Protein AF-A0A0R3SYE9-F1 (afdb_monomer)

Structure (mmCIF, N/CA/C/O backbone):
data_AF-A0A0R3SYE9-F1
#
_entry.id   AF-A0A0R3SYE9-F1
#
loop_
_atom_site.group_PDB
_atom_site.id
_atom_site.type_symbol
_atom_site.label_atom_id
_atom_site.label_alt_id
_atom_site.label_comp_id
_atom_site.label_asym_id
_atom_site.label_entity_id
_atom_site.label_seq_id
_atom_site.pdbx_PDB_ins_code
_atom_site.Cartn_x
_atom_site.Cartn_y
_atom_site.Cartn_z
_atom_site.occupancy
_atom_site.B_iso_or_equiv
_atom_site.auth_seq_id
_atom_site.auth_comp_id
_atom_site.auth_asym_id
_atom_site.auth_atom_id
_atom_site.pdbx_PDB_model_num
ATOM 1 N N . MET A 1 1 ? -28.096 9.267 6.722 1.00 33.38 1 MET A N 1
ATOM 2 C CA . MET A 1 1 ? -27.526 8.893 5.401 1.00 33.38 1 MET A CA 1
ATOM 3 C C . MET A 1 1 ? -26.014 8.639 5.440 1.00 33.38 1 MET A C 1
ATOM 5 O O . MET A 1 1 ? -25.537 7.752 4.749 1.00 33.38 1 MET A O 1
ATOM 9 N N . VAL A 1 2 ? -25.285 9.349 6.309 1.00 37.22 2 VAL A N 1
ATOM 10 C CA . VAL A 1 2 ? -23.822 9.301 6.516 1.00 37.22 2 VAL A CA 1
ATOM 11 C C . VAL A 1 2 ? -23.329 8.049 7.275 1.00 37.22 2 VAL A C 1
ATOM 13 O O . VAL A 1 2 ? -22.172 7.667 7.160 1.00 37.22 2 VAL A O 1
ATOM 16 N N . ASN A 1 3 ? -24.217 7.333 7.973 1.00 45.16 3 ASN A N 1
ATOM 17 C CA . ASN A 1 3 ? -23.857 6.198 8.838 1.00 45.16 3 ASN A CA 1
ATOM 18 C C . ASN A 1 3 ? -23.633 4.848 8.109 1.00 45.16 3 ASN A C 1
ATOM 20 O O . ASN A 1 3 ? -23.357 3.850 8.764 1.00 45.16 3 ASN A O 1
ATOM 24 N N . ARG A 1 4 ? -23.806 4.762 6.776 1.00 48.22 4 ARG A N 1
ATOM 25 C CA . ARG A 1 4 ? -23.813 3.456 6.066 1.00 48.22 4 ARG A CA 1
ATOM 26 C C . ARG A 1 4 ? -22.959 3.361 4.795 1.00 48.22 4 ARG A C 1
ATOM 28 O O . ARG A 1 4 ? -22.681 2.248 4.365 1.00 48.22 4 ARG A O 1
ATOM 35 N N . PHE A 1 5 ? -22.522 4.478 4.203 1.00 53.47 5 PHE A N 1
ATOM 36 C CA . PHE A 1 5 ? -21.935 4.471 2.848 1.00 53.47 5 PHE A CA 1
ATOM 37 C C . PHE A 1 5 ? -20.445 4.843 2.735 1.00 53.47 5 PHE A C 1
ATOM 39 O O . PHE A 1 5 ? -19.864 4.648 1.673 1.00 53.47 5 PHE A O 1
ATOM 46 N N . GLY A 1 6 ? -19.785 5.324 3.792 1.00 53.31 6 GLY A N 1
ATOM 47 C CA . GLY A 1 6 ? -18.475 5.977 3.631 1.00 53.31 6 GLY A CA 1
ATOM 48 C C . GLY A 1 6 ? -17.259 5.052 3.509 1.00 53.31 6 GLY A C 1
ATOM 49 O O . GLY A 1 6 ? -16.417 5.255 2.645 1.00 53.31 6 GLY A O 1
ATOM 50 N N . CYS A 1 7 ? -17.137 4.031 4.361 1.00 57.19 7 CYS A N 1
ATOM 51 C CA . CYS A 1 7 ? -15.846 3.342 4.502 1.00 57.19 7 CYS A CA 1
ATOM 52 C C . CYS A 1 7 ? -15.586 2.289 3.409 1.00 57.19 7 CYS A C 1
ATOM 54 O O . CYS A 1 7 ? -14.474 2.168 2.897 1.00 57.19 7 CYS A O 1
ATOM 56 N N . ARG A 1 8 ? -16.629 1.545 3.011 1.00 66.56 8 ARG A N 1
ATOM 57 C CA . ARG A 1 8 ? -16.509 0.466 2.016 1.00 66.56 8 ARG A CA 1
ATOM 58 C C . ARG A 1 8 ? -16.284 0.992 0.604 1.00 66.56 8 ARG A C 1
ATOM 60 O O . ARG A 1 8 ? -15.428 0.460 -0.087 1.00 66.56 8 ARG A O 1
ATOM 67 N N . ALA A 1 9 ? -17.023 2.023 0.190 1.00 67.56 9 ALA A N 1
ATOM 68 C CA . ALA A 1 9 ? -16.882 2.586 -1.150 1.00 67.56 9 ALA A CA 1
ATOM 69 C C . ALA A 1 9 ? -15.473 3.158 -1.353 1.00 67.56 9 ALA A C 1
ATOM 71 O O . ALA A 1 9 ? -14.812 2.817 -2.327 1.00 67.56 9 ALA A O 1
ATOM 72 N N . VAL A 1 10 ? -14.976 3.944 -0.394 1.00 72.31 10 VAL A N 1
ATOM 73 C CA . VAL A 1 10 ? -13.660 4.592 -0.490 1.00 72.31 10 VAL A CA 1
ATOM 74 C C . VAL A 1 10 ? -12.518 3.565 -0.490 1.00 72.31 10 VAL A C 1
ATOM 76 O O . VAL A 1 10 ? -11.612 3.667 -1.314 1.00 72.31 10 VAL A O 1
ATOM 79 N N . GLY A 1 11 ? -12.596 2.520 0.345 1.00 74.00 11 GLY A N 1
ATOM 80 C CA . GLY A 1 11 ? -11.632 1.414 0.304 1.00 74.00 11 GLY A CA 1
ATOM 81 C C . GLY A 1 11 ? -11.647 0.651 -1.028 1.00 74.00 11 GLY A C 1
ATOM 82 O O . GLY A 1 11 ? -10.590 0.312 -1.557 1.00 74.00 11 GLY A O 1
ATOM 83 N N . MET A 1 12 ? -12.832 0.436 -1.611 1.00 79.81 12 MET A N 1
ATOM 84 C CA . MET A 1 12 ? -12.978 -0.227 -2.910 1.00 79.81 12 MET A CA 1
ATOM 85 C C . MET A 1 12 ? -12.410 0.630 -4.050 1.00 79.81 12 MET A C 1
ATOM 87 O O . MET A 1 12 ? -11.682 0.110 -4.888 1.00 79.81 12 MET A O 1
ATOM 91 N N . PHE A 1 13 ? -12.659 1.945 -4.044 1.00 82.94 13 PHE A N 1
ATOM 92 C CA . PHE A 1 13 ? -12.063 2.882 -5.003 1.00 82.94 13 PHE A CA 1
ATOM 93 C C . PHE A 1 13 ? -10.534 2.890 -4.921 1.00 82.94 13 PHE A C 1
ATOM 95 O O . PHE A 1 13 ? -9.875 2.814 -5.955 1.00 82.94 13 PHE A O 1
ATOM 102 N N . GLY A 1 14 ? -9.969 2.917 -3.711 1.00 82.56 14 GLY A N 1
ATOM 103 C CA . GLY A 1 14 ? -8.523 2.843 -3.502 1.00 82.56 14 GLY A CA 1
ATOM 104 C C . GLY A 1 14 ? -7.904 1.536 -4.010 1.00 82.56 14 GLY A C 1
ATOM 105 O O . GLY A 1 14 ? -6.876 1.564 -4.683 1.00 82.56 14 GLY A O 1
ATOM 106 N N . ALA A 1 15 ? -8.558 0.395 -3.764 1.00 82.56 15 ALA A N 1
ATOM 107 C CA . ALA A 1 15 ? -8.109 -0.906 -4.264 1.00 82.56 15 ALA A CA 1
ATOM 108 C C . ALA A 1 15 ? -8.186 -1.009 -5.800 1.00 82.56 15 ALA A C 1
ATOM 110 O O . ALA A 1 15 ? -7.268 -1.533 -6.434 1.00 82.56 15 ALA A O 1
ATOM 111 N N . ILE A 1 16 ? -9.246 -0.472 -6.415 1.00 87.25 16 ILE A N 1
ATOM 112 C CA . ILE A 1 16 ? -9.382 -0.412 -7.878 1.00 87.25 16 ILE A CA 1
ATOM 113 C C . ILE A 1 16 ? -8.275 0.466 -8.469 1.00 87.25 16 ILE A C 1
ATOM 115 O O . ILE A 1 16 ? -7.597 0.037 -9.396 1.00 87.25 16 ILE A O 1
ATOM 119 N N . LEU A 1 17 ? -8.028 1.648 -7.896 1.00 86.81 17 LEU A N 1
ATOM 120 C CA . LEU A 1 17 ? -6.941 2.544 -8.307 1.00 86.81 17 LEU A CA 1
ATOM 121 C C . LEU A 1 17 ? -5.563 1.876 -8.212 1.00 86.81 17 LEU A C 1
ATOM 123 O O . LEU A 1 17 ? -4.772 1.992 -9.145 1.00 86.81 17 LEU A O 1
ATOM 127 N N . ALA A 1 18 ? -5.295 1.138 -7.133 1.00 85.19 18 ALA A N 1
ATOM 128 C CA . ALA A 1 18 ? -4.055 0.378 -6.974 1.00 85.19 18 ALA A CA 1
ATOM 129 C C . ALA A 1 18 ? -3.926 -0.763 -8.002 1.00 85.19 18 ALA A C 1
ATOM 131 O O . ALA A 1 18 ? -2.852 -1.002 -8.546 1.00 85.19 18 ALA A O 1
ATOM 132 N N . THR A 1 19 ? -5.026 -1.447 -8.321 1.00 85.81 19 THR A N 1
ATOM 133 C CA . THR A 1 19 ? -5.021 -2.504 -9.346 1.00 85.81 19 THR A CA 1
ATOM 134 C C . THR A 1 19 ? -4.757 -1.916 -10.733 1.00 85.81 19 THR A C 1
ATOM 136 O O . THR A 1 19 ? -3.957 -2.448 -11.500 1.00 85.81 19 THR A O 1
ATOM 139 N N . VAL A 1 20 ? -5.388 -0.779 -11.040 1.00 87.38 20 VAL A N 1
ATOM 140 C CA . VAL A 1 20 ? -5.209 -0.051 -12.301 1.00 87.38 20 VAL A CA 1
ATOM 141 C C . VAL A 1 20 ? -3.777 0.469 -12.439 1.00 87.38 20 VAL A C 1
ATOM 143 O O . VAL A 1 20 ? -3.191 0.335 -13.512 1.00 87.38 20 VAL A O 1
ATOM 146 N N . SER A 1 21 ? -3.175 0.998 -11.368 1.00 85.00 21 SER A N 1
ATOM 147 C CA . SER A 1 21 ? -1.787 1.476 -11.403 1.00 85.00 21 SER A CA 1
ATOM 148 C C . SER A 1 21 ? -0.796 0.345 -11.690 1.00 85.00 21 SER A C 1
ATOM 150 O O . SER A 1 21 ? 0.124 0.520 -12.490 1.00 85.00 21 SER A O 1
ATOM 152 N N . MET A 1 22 ? -1.016 -0.836 -11.104 1.00 80.69 22 MET A N 1
ATOM 153 C CA . MET A 1 22 ? -0.176 -2.010 -11.333 1.00 80.69 22 MET A CA 1
ATOM 154 C C . 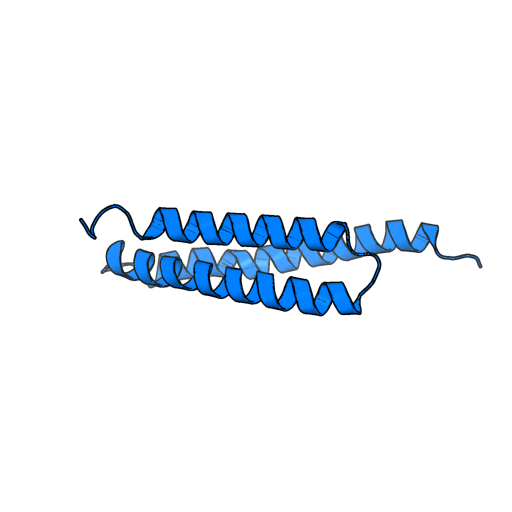MET A 1 22 ? -0.324 -2.551 -12.765 1.00 80.69 22 MET A C 1
ATOM 156 O O . MET A 1 22 ? 0.673 -2.900 -13.397 1.00 80.69 22 MET A O 1
ATOM 160 N N . PHE A 1 23 ? -1.547 -2.550 -13.308 1.00 85.56 23 PHE A N 1
ATOM 161 C CA . PHE A 1 23 ? -1.817 -2.931 -14.699 1.00 85.56 23 PHE A CA 1
ATOM 162 C C . PHE A 1 23 ? -1.153 -1.988 -15.705 1.00 85.56 23 PHE A C 1
ATOM 164 O O . PHE A 1 23 ? -0.537 -2.449 -16.663 1.00 85.56 23 PHE A O 1
ATOM 171 N N . ILE A 1 24 ? -1.240 -0.673 -15.481 1.00 81.50 24 ILE A N 1
ATOM 172 C CA . ILE A 1 24 ? -0.593 0.332 -16.338 1.00 81.50 24 ILE A CA 1
ATOM 173 C C . ILE A 1 24 ? 0.932 0.174 -16.296 1.00 81.50 24 ILE A C 1
ATOM 175 O O . ILE A 1 24 ? 1.590 0.263 -17.332 1.00 81.50 24 ILE A O 1
ATOM 179 N N . SER A 1 25 ? 1.489 -0.119 -15.117 1.00 77.94 25 SER A N 1
ATOM 180 C CA . SER A 1 25 ? 2.927 -0.343 -14.935 1.00 77.94 25 SER A CA 1
ATOM 181 C C . SER A 1 25 ? 3.435 -1.551 -15.737 1.00 77.94 25 SER A C 1
ATOM 183 O O . SER A 1 25 ? 4.491 -1.481 -16.361 1.00 77.94 25 SER A O 1
ATOM 185 N N . ALA A 1 26 ? 2.650 -2.631 -15.819 1.00 76.94 26 ALA A N 1
ATOM 186 C CA . ALA A 1 26 ? 3.019 -3.842 -16.559 1.00 76.94 26 ALA A CA 1
ATOM 187 C C . ALA A 1 26 ? 3.107 -3.655 -18.089 1.00 76.94 26 ALA A C 1
ATOM 189 O O . ALA A 1 26 ? 3.779 -4.437 -18.758 1.00 76.94 26 ALA A O 1
ATOM 190 N N . PHE A 1 27 ? 2.449 -2.634 -18.649 1.00 77.75 27 PHE A N 1
ATOM 191 C CA . PH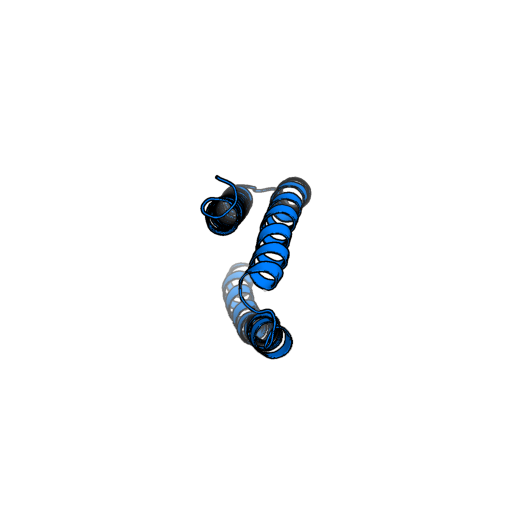E A 1 27 ? 2.418 -2.366 -20.093 1.00 77.75 27 PHE A CA 1
ATOM 192 C C . PHE A 1 27 ? 3.409 -1.279 -20.552 1.00 77.75 27 PHE A C 1
ATOM 194 O O . PHE A 1 27 ? 3.516 -1.023 -21.751 1.00 77.75 27 PHE A O 1
ATOM 201 N N . MET A 1 28 ? 4.140 -0.633 -19.635 1.00 70.88 28 MET A N 1
ATOM 202 C CA . MET A 1 28 ? 5.061 0.467 -19.950 1.00 70.88 28 MET A CA 1
ATOM 203 C C . MET A 1 28 ? 6.491 -0.033 -20.241 1.00 70.88 28 MET A C 1
ATOM 205 O O . MET A 1 28 ? 7.153 -0.543 -19.341 1.00 70.88 28 MET A O 1
ATOM 209 N N . PRO A 1 29 ? 7.040 0.186 -21.453 1.00 68.00 29 PRO A N 1
ATOM 210 C CA . PRO A 1 29 ? 8.409 -0.210 -21.802 1.00 68.00 29 PRO A CA 1
ATOM 211 C C . PRO A 1 29 ? 9.494 0.799 -21.368 1.00 68.00 29 PRO A C 1
ATOM 213 O O . PRO A 1 29 ? 10.678 0.540 -21.569 1.00 68.00 29 PRO A O 1
ATOM 216 N N . LYS A 1 30 ? 9.128 1.966 -20.809 1.00 74.81 30 LYS A N 1
ATOM 217 C CA . LYS A 1 30 ? 10.068 3.028 -20.394 1.00 74.81 30 LYS A CA 1
ATOM 218 C C . LYS A 1 30 ? 9.929 3.353 -18.903 1.00 74.81 30 LYS A C 1
ATOM 220 O O . LYS A 1 30 ? 8.852 3.741 -18.457 1.00 74.81 30 LYS A O 1
ATOM 225 N N . ILE A 1 31 ? 11.045 3.277 -18.174 1.00 78.94 31 I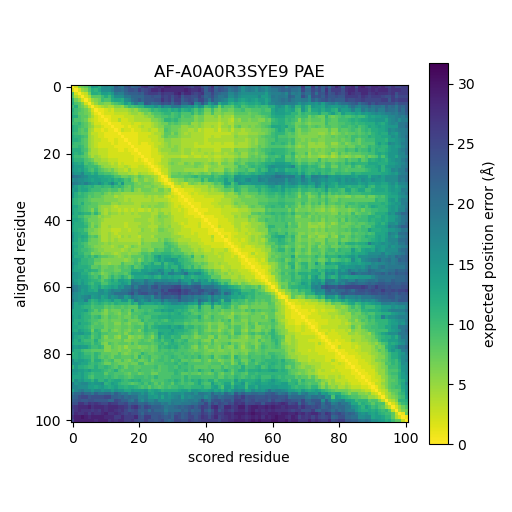LE A N 1
ATOM 226 C CA . ILE A 1 31 ? 11.127 3.493 -16.716 1.00 78.94 31 ILE A CA 1
ATOM 227 C C . ILE A 1 31 ? 10.667 4.902 -16.306 1.00 78.94 31 ILE A C 1
ATOM 229 O O . ILE A 1 31 ? 9.906 5.037 -15.353 1.00 78.94 31 ILE A O 1
ATOM 233 N N . GLU A 1 32 ? 11.050 5.938 -17.058 1.00 81.88 32 GLU A N 1
ATOM 234 C CA . GLU A 1 32 ? 10.679 7.340 -16.788 1.00 81.88 32 GLU A CA 1
ATOM 235 C C . GLU A 1 32 ? 9.153 7.538 -16.716 1.00 81.88 32 GLU A C 1
ATOM 237 O O . GLU A 1 32 ? 8.611 8.101 -15.764 1.00 81.88 32 GLU A O 1
ATOM 242 N N . TRP A 1 33 ? 8.433 7.007 -17.708 1.00 78.56 33 TRP A N 1
ATOM 243 C CA . TRP A 1 33 ? 6.975 7.113 -17.781 1.00 78.56 33 TRP A CA 1
ATOM 244 C C . TRP A 1 33 ? 6.271 6.221 -16.759 1.00 78.56 33 TRP A C 1
ATOM 246 O O . TRP A 1 33 ? 5.196 6.578 -16.268 1.00 78.56 33 TRP A O 1
ATOM 256 N N . MET A 1 34 ? 6.886 5.095 -16.395 1.00 80.50 34 MET A 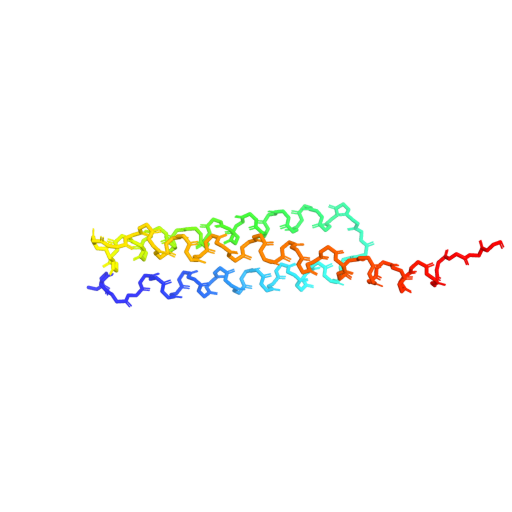N 1
ATOM 257 C CA . MET A 1 34 ? 6.409 4.226 -15.325 1.00 80.50 34 MET A CA 1
ATOM 258 C C . MET A 1 34 ? 6.476 4.940 -13.971 1.00 80.50 34 MET A C 1
ATOM 260 O O . MET A 1 34 ? 5.489 4.937 -13.249 1.00 80.50 34 MET A O 1
ATOM 264 N N . ILE A 1 35 ? 7.584 5.617 -13.647 1.00 83.81 35 ILE A N 1
ATOM 265 C CA . ILE A 1 35 ? 7.752 6.341 -12.375 1.00 83.81 35 ILE A CA 1
ATOM 266 C C . ILE A 1 35 ? 6.721 7.465 -12.234 1.00 83.81 35 ILE A C 1
ATOM 268 O O . ILE A 1 35 ? 6.074 7.570 -11.193 1.00 83.81 35 ILE A O 1
ATOM 272 N N . ILE A 1 36 ? 6.531 8.280 -13.277 1.00 84.31 36 ILE A N 1
ATOM 273 C CA . ILE A 1 36 ? 5.600 9.418 -13.229 1.00 84.31 36 ILE A CA 1
ATOM 274 C C . ILE A 1 36 ? 4.151 8.935 -13.109 1.00 84.31 36 ILE A C 1
ATOM 276 O O . ILE A 1 36 ? 3.417 9.383 -12.228 1.00 84.31 36 ILE A O 1
ATOM 280 N N . SER A 1 37 ? 3.729 8.006 -13.972 1.00 84.56 37 SER A N 1
ATOM 281 C CA . SER A 1 37 ? 2.353 7.495 -13.949 1.00 84.56 37 SER A CA 1
ATOM 282 C C . SER A 1 37 ? 2.068 6.721 -12.662 1.00 84.56 37 SER A C 1
ATOM 284 O O . SER A 1 37 ? 1.103 7.023 -11.962 1.00 84.56 37 SER A O 1
ATOM 286 N N . TYR A 1 38 ? 2.942 5.788 -12.285 1.00 84.81 38 TYR A N 1
ATOM 287 C CA . TYR A 1 38 ? 2.794 5.023 -11.055 1.00 84.81 38 TYR A CA 1
ATOM 288 C C . TYR A 1 38 ? 2.835 5.928 -9.824 1.00 84.81 38 TYR A C 1
ATOM 290 O O . TYR A 1 38 ? 2.031 5.736 -8.924 1.00 84.81 38 TYR A O 1
ATOM 298 N N . GLY A 1 39 ? 3.681 6.960 -9.794 1.00 85.06 39 GLY A N 1
ATOM 299 C CA . GLY A 1 39 ? 3.733 7.930 -8.700 1.00 85.06 39 GLY A CA 1
ATOM 300 C C . GLY A 1 39 ? 2.417 8.688 -8.505 1.00 85.06 39 GLY A C 1
ATOM 301 O O . GLY A 1 39 ? 1.922 8.772 -7.382 1.00 85.06 39 GLY A O 1
ATOM 302 N N . ILE A 1 40 ? 1.803 9.183 -9.586 1.00 85.88 40 ILE A N 1
ATOM 303 C CA . ILE A 1 40 ? 0.523 9.909 -9.516 1.00 85.88 40 ILE A CA 1
ATOM 304 C C . ILE A 1 40 ? -0.610 8.965 -9.093 1.00 85.88 40 ILE A C 1
ATOM 306 O O . ILE A 1 40 ? -1.364 9.274 -8.169 1.00 85.88 40 ILE A O 1
ATOM 310 N N . PHE A 1 41 ? -0.720 7.797 -9.733 1.00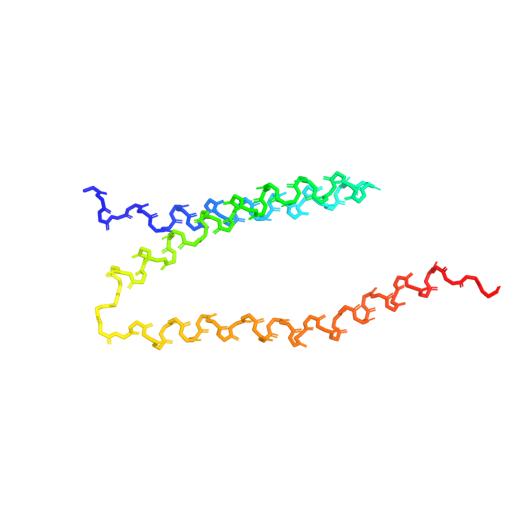 85.75 41 PHE A N 1
ATOM 311 C CA . PHE A 1 41 ? -1.792 6.843 -9.443 1.00 85.75 41 PHE A CA 1
ATOM 312 C C . PHE A 1 41 ? -1.638 6.184 -8.067 1.00 85.75 41 PHE A C 1
ATOM 314 O O . PHE A 1 41 ? -2.624 6.065 -7.341 1.00 85.75 41 PHE A O 1
ATOM 321 N N . ALA A 1 42 ? -0.424 5.789 -7.673 1.00 85.56 42 ALA A N 1
ATOM 322 C CA . ALA A 1 42 ? -0.158 5.230 -6.351 1.00 85.56 42 ALA A CA 1
ATOM 323 C C . ALA A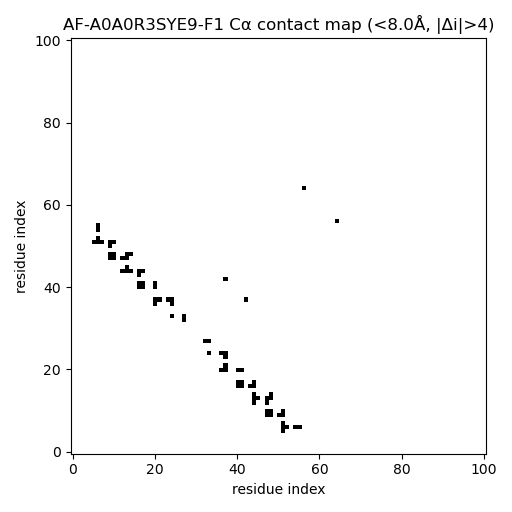 1 42 ? -0.328 6.291 -5.259 1.00 85.56 42 ALA A C 1
ATOM 325 O O . ALA A 1 42 ? -0.959 6.008 -4.246 1.00 85.56 42 ALA A O 1
ATOM 326 N N . GLY A 1 43 ? 0.149 7.522 -5.473 1.00 85.62 43 GLY A N 1
ATOM 327 C CA . GLY A 1 43 ? -0.064 8.632 -4.542 1.00 85.62 43 GLY A CA 1
ATOM 328 C C . GLY A 1 43 ? -1.551 8.920 -4.319 1.00 85.62 43 GLY A C 1
ATOM 329 O O . GLY A 1 43 ? -2.001 9.010 -3.175 1.00 85.62 43 GLY A O 1
ATOM 330 N N . ALA A 1 44 ? -2.339 8.963 -5.398 1.00 85.50 44 ALA A N 1
ATOM 331 C CA . ALA A 1 44 ? -3.791 9.092 -5.311 1.00 85.50 44 ALA A CA 1
ATOM 332 C C . ALA A 1 44 ? -4.428 7.899 -4.575 1.00 85.50 44 ALA A C 1
ATOM 334 O O . ALA A 1 44 ? -5.239 8.098 -3.670 1.00 85.50 44 ALA A O 1
ATOM 335 N N . ALA A 1 45 ? -4.033 6.664 -4.902 1.00 83.75 45 ALA A N 1
ATOM 336 C CA . ALA A 1 45 ? -4.537 5.457 -4.249 1.00 83.75 45 ALA A CA 1
ATOM 337 C C . ALA A 1 45 ? -4.248 5.446 -2.739 1.00 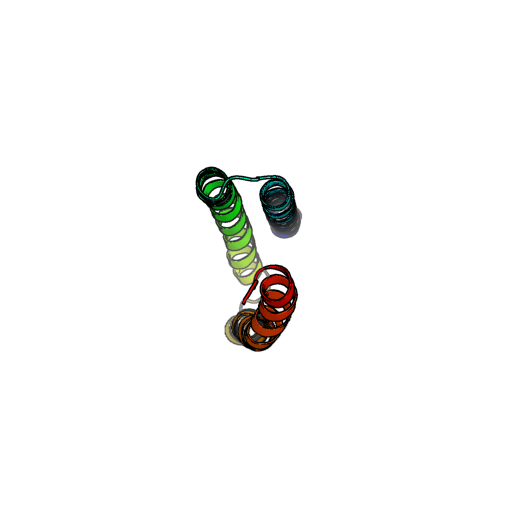83.75 45 ALA A C 1
ATOM 339 O O . ALA A 1 45 ? -5.154 5.176 -1.954 1.00 83.75 45 ALA A O 1
ATOM 340 N N . PHE A 1 46 ? -3.026 5.789 -2.317 1.00 81.38 46 PHE A N 1
ATOM 341 C CA . PHE A 1 46 ? -2.650 5.866 -0.903 1.00 81.38 46 PHE A CA 1
ATOM 342 C C . PHE A 1 46 ? -3.425 6.952 -0.160 1.00 81.38 46 PHE A C 1
ATOM 344 O O . PHE A 1 46 ? -3.884 6.697 0.951 1.00 81.38 46 PHE A O 1
ATOM 351 N N . GLY A 1 47 ? -3.644 8.119 -0.776 1.00 83.12 47 GLY A N 1
ATOM 352 C CA . GLY A 1 47 ? -4.509 9.157 -0.212 1.00 83.12 47 GLY A CA 1
ATOM 353 C C . GLY A 1 47 ? -5.928 8.636 0.031 1.00 83.12 47 GLY A C 1
ATOM 354 O O . GLY A 1 47 ? -6.442 8.712 1.148 1.00 83.12 47 GLY A O 1
ATOM 355 N N . PHE A 1 48 ? -6.531 8.007 -0.982 1.00 75.88 48 PHE A N 1
ATOM 356 C CA . PHE A 1 48 ? -7.866 7.420 -0.866 1.00 75.88 48 PHE A CA 1
ATOM 357 C C . PHE A 1 48 ? -7.934 6.196 0.055 1.00 75.88 48 PHE A C 1
ATOM 359 O O . PHE A 1 48 ? -8.990 5.962 0.621 1.00 75.88 48 PHE A O 1
ATOM 366 N N . LEU A 1 49 ? -6.859 5.431 0.262 1.00 78.06 49 LEU A N 1
ATOM 367 C CA . LEU A 1 49 ? -6.812 4.296 1.202 1.00 78.06 49 LEU A CA 1
ATOM 368 C C . LEU A 1 49 ? -6.575 4.731 2.658 1.00 78.06 49 LEU A C 1
ATOM 370 O O . LEU A 1 49 ? -7.046 4.071 3.592 1.00 78.06 49 LEU A O 1
ATOM 374 N N . HIS A 1 50 ? -5.892 5.857 2.875 1.00 74.25 50 HIS A N 1
ATOM 375 C CA . HIS A 1 50 ? -5.627 6.368 4.220 1.00 74.25 50 HIS A CA 1
ATOM 376 C C . HIS A 1 50 ? -6.873 6.949 4.889 1.00 74.25 50 HIS A C 1
ATOM 378 O O . HIS A 1 50 ? -7.126 6.674 6.065 1.00 74.25 50 HIS A O 1
ATOM 384 N N . LEU A 1 51 ? -7.676 7.711 4.139 1.00 75.62 51 LEU A N 1
ATOM 385 C CA . LEU A 1 51 ? -8.922 8.305 4.629 1.00 75.62 51 LEU A CA 1
ATOM 386 C C . LEU A 1 51 ? -9.897 7.280 5.258 1.00 75.62 51 LEU A C 1
ATOM 388 O O . LEU A 1 51 ? -10.307 7.493 6.400 1.00 75.62 51 LEU A O 1
ATOM 392 N N . PRO A 1 52 ? -10.269 6.161 4.604 1.00 68.75 52 PRO A N 1
ATOM 393 C CA . PRO A 1 52 ? -11.181 5.175 5.171 1.00 68.75 52 PRO A CA 1
ATOM 394 C C . PRO A 1 52 ? -10.541 4.435 6.340 1.00 68.75 52 PRO A C 1
ATOM 396 O O . PRO A 1 52 ? -11.249 4.119 7.286 1.00 68.75 52 PRO A O 1
ATOM 399 N N . SER A 1 53 ? -9.224 4.215 6.341 1.00 70.62 53 SER A N 1
ATOM 400 C CA . SER A 1 53 ? -8.543 3.612 7.493 1.00 70.62 53 SER A CA 1
ATOM 401 C C . SER A 1 53 ? -8.701 4.486 8.743 1.00 70.62 53 SER A C 1
ATOM 403 O O . SER A 1 53 ? -9.088 3.991 9.798 1.00 70.62 53 SER A O 1
ATOM 405 N N . ILE A 1 54 ? -8.511 5.803 8.617 1.00 68.25 54 ILE A N 1
ATOM 406 C CA . ILE A 1 54 ? -8.692 6.763 9.720 1.00 68.25 54 ILE A CA 1
ATOM 407 C C . ILE A 1 54 ? -10.162 6.850 10.154 1.00 68.25 54 ILE A C 1
ATOM 409 O O . ILE A 1 54 ? -10.465 6.803 11.349 1.00 68.25 54 ILE A O 1
ATOM 413 N N . VAL A 1 55 ? -11.089 6.929 9.196 1.00 69.69 55 VAL A N 1
ATOM 414 C CA . VAL A 1 55 ? -12.531 7.042 9.467 1.00 69.69 55 VAL A CA 1
ATOM 415 C C . VAL A 1 55 ? -13.077 5.759 10.105 1.00 69.69 55 VAL A C 1
ATOM 417 O O . VAL A 1 55 ? -13.732 5.831 11.142 1.00 69.69 55 VAL A O 1
ATOM 420 N N . CYS A 1 56 ? -12.767 4.575 9.569 1.00 66.50 56 CYS A N 1
ATOM 421 C CA . CYS A 1 56 ? -13.188 3.292 10.143 1.00 66.50 56 CYS A CA 1
ATOM 422 C C . CYS A 1 56 ? -12.655 3.104 11.568 1.00 66.50 56 CYS A C 1
ATOM 424 O O . CYS A 1 56 ? -13.409 2.713 12.455 1.00 66.50 56 CYS A O 1
ATOM 426 N N . VAL A 1 57 ? -11.386 3.439 11.821 1.00 62.94 57 VAL A N 1
ATOM 427 C CA . VAL A 1 57 ? -10.791 3.367 13.165 1.00 62.94 57 VAL A CA 1
ATOM 428 C C . VAL A 1 57 ? -11.452 4.366 14.129 1.00 62.94 57 VAL A C 1
ATOM 430 O O . VAL A 1 57 ? -11.451 4.140 15.336 1.00 62.94 57 VAL A O 1
ATOM 433 N N . SER A 1 58 ? -12.049 5.454 13.627 1.00 61.50 58 SER A N 1
ATOM 434 C CA . SER A 1 58 ? -12.808 6.424 14.429 1.00 61.50 58 SER A CA 1
ATOM 435 C C . SER A 1 58 ? -14.248 6.061 14.725 1.00 61.50 58 SER A C 1
ATOM 437 O O . SER A 1 58 ? -14.756 6.508 15.746 1.00 61.50 58 SER A O 1
ATOM 439 N N . PHE A 1 59 ? -14.890 5.259 13.882 1.00 60.38 59 PHE A N 1
ATOM 440 C CA . PHE A 1 59 ? -16.275 4.843 14.099 1.00 60.38 59 PHE A CA 1
ATOM 441 C C . PHE A 1 59 ? -16.407 3.457 14.741 1.00 60.38 59 PHE A C 1
ATOM 443 O O . PHE A 1 59 ? -17.429 3.181 15.360 1.00 60.38 59 PHE A O 1
ATOM 450 N N . TYR A 1 60 ? -15.416 2.573 14.582 1.00 57.69 60 TYR A N 1
ATOM 451 C CA . TYR A 1 60 ? -15.581 1.153 14.910 1.00 57.69 60 TYR A CA 1
ATOM 452 C C . TYR A 1 60 ? -15.056 0.744 16.299 1.00 57.69 60 TYR A C 1
ATOM 454 O O . TYR A 1 60 ? -15.521 -0.251 16.845 1.00 57.69 60 TYR A O 1
ATOM 462 N N . PHE A 1 61 ? -14.134 1.496 16.916 1.00 52.69 61 PHE A N 1
ATOM 463 C CA . PHE A 1 61 ? -13.632 1.175 18.260 1.00 52.69 61 PHE A CA 1
ATOM 464 C C . PHE A 1 61 ? -13.270 2.430 19.055 1.00 52.69 61 PHE A C 1
ATOM 466 O O . PHE A 1 61 ? -12.200 2.996 18.867 1.00 52.69 61 PHE A O 1
ATOM 473 N N . ASP A 1 62 ? -14.109 2.810 20.014 1.00 56.50 62 ASP A N 1
ATOM 474 C CA . ASP A 1 62 ? -13.768 3.858 20.987 1.00 56.50 62 ASP A CA 1
ATOM 475 C C . ASP A 1 62 ? -12.718 3.354 22.013 1.00 56.50 62 ASP A C 1
ATOM 477 O O . ASP A 1 62 ? -11.887 4.110 22.503 1.00 56.50 62 ASP A O 1
ATOM 481 N N . THR A 1 63 ? -12.664 2.033 22.270 1.00 57.56 63 THR A N 1
ATOM 482 C CA . THR A 1 63 ? -11.908 1.445 23.402 1.00 57.56 63 THR A CA 1
ATOM 483 C C . THR A 1 63 ? -10.663 0.608 23.034 1.00 57.56 63 THR A C 1
ATOM 485 O O . THR A 1 63 ? -9.766 0.480 23.862 1.00 57.56 63 THR A O 1
ATOM 488 N N . LYS A 1 64 ? -10.543 0.024 21.822 1.00 64.19 64 LYS A N 1
ATOM 489 C CA . LYS A 1 64 ? -9.409 -0.875 21.445 1.00 64.19 64 LYS A CA 1
ATOM 490 C C . LYS A 1 64 ? -8.665 -0.500 20.150 1.00 64.19 64 LYS A C 1
ATOM 492 O O . LYS A 1 64 ? -8.174 -1.375 19.436 1.00 64.19 64 LYS A O 1
ATOM 497 N N . ARG A 1 65 ? -8.531 0.798 19.857 1.00 66.25 65 ARG A N 1
ATOM 498 C CA . ARG A 1 65 ? -7.808 1.323 18.674 1.00 66.25 65 ARG A CA 1
ATOM 499 C C . ARG A 1 65 ? -6.382 0.786 18.516 1.00 66.25 65 ARG A C 1
ATOM 501 O O . ARG A 1 65 ? -5.996 0.406 17.417 1.00 66.25 65 ARG A O 1
ATOM 508 N N . ALA A 1 66 ? -5.616 0.722 19.605 1.00 70.75 66 ALA A N 1
ATOM 509 C CA . ALA A 1 66 ? -4.194 0.374 19.553 1.00 70.75 66 ALA A CA 1
ATOM 510 C C . ALA A 1 66 ? -3.927 -1.067 19.076 1.00 70.75 66 ALA A C 1
ATOM 512 O O . ALA A 1 66 ? -3.006 -1.288 18.295 1.00 70.75 66 ALA A O 1
ATOM 513 N N . LEU A 1 67 ? -4.751 -2.038 19.490 1.00 77.69 67 LEU A N 1
ATOM 514 C 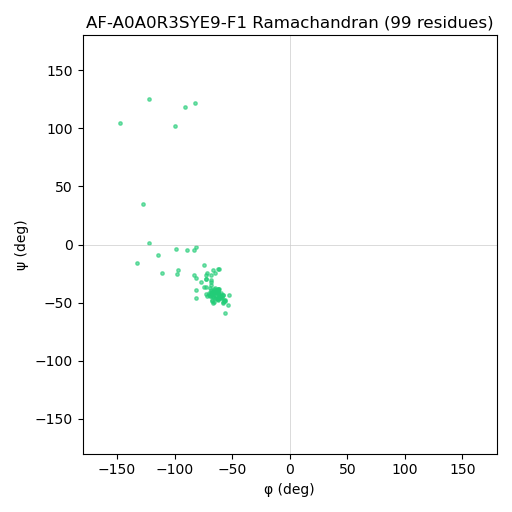CA . LEU A 1 67 ? -4.586 -3.439 19.085 1.00 77.69 67 LEU A CA 1
ATOM 515 C C . LEU A 1 67 ? -4.916 -3.651 17.603 1.00 77.69 67 LEU A C 1
ATOM 517 O O . LEU A 1 67 ? -4.170 -4.328 16.904 1.00 77.69 67 LEU A O 1
ATOM 521 N N . ALA A 1 68 ? -6.002 -3.050 17.109 1.00 74.12 68 ALA A N 1
ATOM 522 C CA . ALA A 1 68 ? -6.402 -3.183 15.708 1.00 74.12 68 ALA A CA 1
ATOM 523 C C . ALA A 1 68 ? -5.388 -2.524 14.758 1.00 74.12 68 ALA A C 1
ATOM 525 O O . ALA A 1 68 ? -4.983 -3.129 13.761 1.00 74.12 68 ALA A O 1
ATOM 526 N N . THR A 1 69 ? -4.928 -1.314 15.093 1.00 76.38 69 THR A N 1
ATOM 527 C CA . THR A 1 69 ? -3.876 -0.641 14.325 1.00 76.38 69 THR A CA 1
ATOM 528 C C . THR A 1 69 ? -2.577 -1.435 14.389 1.00 76.38 69 THR A C 1
ATOM 530 O O . THR A 1 69 ? -1.976 -1.633 13.343 1.00 76.38 69 THR A O 1
ATOM 533 N N . GLY A 1 70 ? -2.205 -1.966 15.561 1.00 81.88 70 GLY A N 1
ATOM 534 C CA . GLY A 1 70 ? -1.024 -2.816 15.730 1.00 81.88 70 GLY A CA 1
ATOM 535 C C . GLY A 1 70 ? -1.038 -4.052 14.829 1.00 81.88 70 GLY A C 1
ATOM 536 O O . GLY A 1 70 ? -0.079 -4.285 14.105 1.00 81.88 70 GLY A O 1
ATOM 537 N N . ILE A 1 71 ? -2.147 -4.800 14.790 1.00 84.00 71 ILE A N 1
ATOM 538 C CA . ILE A 1 71 ? -2.288 -5.969 13.900 1.00 84.00 71 ILE A CA 1
ATOM 539 C C . ILE A 1 71 ? -2.175 -5.554 12.425 1.00 84.00 71 ILE A C 1
ATOM 541 O O . ILE A 1 71 ? -1.552 -6.254 11.629 1.00 84.00 71 ILE A O 1
ATOM 545 N N . THR A 1 72 ? -2.738 -4.400 12.063 1.00 80.44 72 THR A N 1
ATOM 546 C CA . THR A 1 72 ? -2.694 -3.889 10.686 1.00 80.44 72 THR A CA 1
ATOM 547 C C . THR A 1 72 ? -1.273 -3.483 10.281 1.00 80.44 72 THR A C 1
ATOM 549 O O . THR A 1 72 ? -0.818 -3.846 9.197 1.00 80.44 72 THR A O 1
ATOM 552 N N . THR A 1 73 ? -0.529 -2.782 11.145 1.00 81.06 73 THR A N 1
ATOM 553 C CA . THR A 1 73 ? 0.860 -2.380 10.864 1.00 81.06 73 THR A CA 1
ATOM 554 C C . THR A 1 73 ? 1.845 -3.540 10.903 1.00 81.06 73 THR A C 1
ATOM 556 O O . THR A 1 73 ? 2.862 -3.462 10.217 1.00 81.06 73 THR A O 1
ATOM 559 N N . CYS A 1 74 ? 1.552 -4.634 11.615 1.00 86.50 74 CYS A N 1
ATOM 560 C CA . CYS A 1 74 ? 2.358 -5.857 11.555 1.00 86.50 74 CYS A CA 1
ATOM 561 C C . CYS A 1 74 ? 2.393 -6.492 10.152 1.00 86.50 74 CYS A C 1
ATOM 563 O O . CYS A 1 74 ? 3.330 -7.228 9.854 1.00 86.50 74 CYS A O 1
ATOM 565 N N . GLY A 1 75 ? 1.432 -6.198 9.268 1.00 83.94 75 GLY A N 1
ATOM 566 C CA . GLY A 1 75 ? 1.415 -6.730 7.901 1.00 83.94 75 GLY A CA 1
ATOM 567 C C . GLY A 1 75 ? 2.561 -6.220 7.016 1.00 83.94 75 GLY A C 1
ATOM 568 O O . GLY A 1 75 ? 3.172 -7.002 6.289 1.00 83.94 75 GLY A O 1
ATOM 569 N N . THR A 1 76 ? 2.904 -4.931 7.104 1.00 84.56 76 THR A N 1
ATOM 570 C CA . THR A 1 76 ? 3.968 -4.306 6.295 1.00 84.56 76 THR A CA 1
ATOM 571 C C . THR A 1 76 ? 5.347 -4.974 6.455 1.00 84.56 76 THR A C 1
ATOM 573 O O . THR A 1 76 ? 5.949 -5.311 5.433 1.00 84.56 76 THR A O 1
ATOM 576 N N . PRO A 1 77 ? 5.870 -5.220 7.679 1.00 86.56 77 PRO A N 1
ATOM 577 C CA . PRO A 1 77 ? 7.161 -5.886 7.848 1.00 86.56 77 PRO A CA 1
ATOM 578 C C . PRO A 1 77 ? 7.123 -7.357 7.424 1.00 86.56 77 PRO A C 1
ATOM 580 O O . PRO A 1 77 ? 8.092 -7.833 6.843 1.00 86.56 77 PRO A O 1
ATOM 583 N N . ILE A 1 78 ? 6.010 -8.070 7.640 1.00 91.62 78 ILE A N 1
ATOM 584 C CA . ILE A 1 78 ? 5.857 -9.457 7.169 1.00 91.62 78 ILE A CA 1
ATOM 585 C C . ILE A 1 78 ? 5.947 -9.504 5.639 1.00 91.62 78 ILE A C 1
ATOM 587 O O . ILE A 1 78 ? 6.670 -10.330 5.087 1.00 91.62 78 ILE A O 1
ATOM 591 N N . GLY A 1 79 ? 5.274 -8.573 4.958 1.00 83.50 79 GLY A N 1
ATOM 592 C CA . GLY A 1 79 ? 5.366 -8.418 3.510 1.00 83.50 79 GLY A CA 1
ATOM 593 C C . GLY A 1 79 ? 6.802 -8.181 3.049 1.00 83.50 79 GLY A C 1
ATOM 594 O O . GLY A 1 79 ? 7.266 -8.884 2.163 1.00 83.50 79 GLY A O 1
ATOM 595 N N . ALA A 1 80 ? 7.534 -7.264 3.687 1.00 87.31 80 ALA A N 1
ATOM 596 C CA . ALA A 1 80 ? 8.929 -6.979 3.342 1.00 87.31 80 ALA A CA 1
ATOM 597 C C . ALA A 1 80 ? 9.860 -8.192 3.544 1.00 87.31 80 ALA A C 1
ATOM 599 O O . ALA A 1 80 ? 10.697 -8.468 2.686 1.00 87.31 80 ALA A O 1
ATOM 600 N N . ILE A 1 81 ? 9.681 -8.948 4.634 1.00 90.81 81 ILE A N 1
ATOM 601 C CA . ILE A 1 81 ? 10.467 -10.159 4.924 1.00 90.81 81 ILE A CA 1
ATOM 602 C C . ILE A 1 81 ? 10.204 -11.253 3.884 1.00 90.81 81 ILE A C 1
ATOM 604 O O . ILE A 1 81 ? 11.134 -11.953 3.503 1.00 90.81 81 ILE A O 1
ATOM 608 N N . ILE A 1 82 ? 8.966 -11.394 3.400 1.00 91.44 82 ILE A N 1
ATOM 609 C CA . ILE A 1 82 ? 8.618 -12.347 2.333 1.00 91.44 82 ILE A CA 1
ATOM 610 C C . ILE A 1 82 ? 9.106 -11.844 0.966 1.00 91.44 82 ILE A C 1
ATOM 612 O O . ILE A 1 82 ? 9.557 -12.631 0.135 1.00 91.44 82 ILE A O 1
ATOM 616 N N . PHE A 1 83 ? 9.041 -10.533 0.722 1.00 83.75 83 PHE A N 1
ATOM 617 C CA . PHE A 1 83 ? 9.410 -9.934 -0.560 1.00 83.75 83 PHE A CA 1
ATOM 618 C C . PHE A 1 83 ? 10.925 -9.932 -0.799 1.00 83.75 83 PHE A C 1
ATOM 620 O O . PHE A 1 83 ? 11.352 -10.039 -1.946 1.00 83.75 83 PHE A O 1
ATOM 627 N N . ALA A 1 84 ? 11.739 -9.855 0.258 1.00 86.06 84 ALA A N 1
ATOM 628 C CA . ALA A 1 84 ? 13.198 -9.915 0.170 1.00 86.06 84 ALA A CA 1
ATOM 629 C C . ALA A 1 84 ? 13.720 -11.195 -0.533 1.00 86.06 84 ALA A C 1
ATOM 631 O O . ALA A 1 84 ? 14.344 -11.063 -1.587 1.00 86.06 84 ALA A O 1
ATOM 632 N N . PRO A 1 85 ? 13.426 -12.429 -0.066 1.00 87.19 85 PRO A N 1
ATOM 633 C CA . PRO A 1 85 ? 13.844 -13.648 -0.760 1.00 87.19 85 PRO A CA 1
ATOM 634 C C . PRO A 1 85 ? 13.115 -13.837 -2.095 1.00 87.19 85 PRO A C 1
ATOM 636 O O . PRO A 1 85 ? 13.683 -14.383 -3.036 1.00 87.19 85 PRO A O 1
ATOM 639 N N . LEU A 1 86 ? 11.868 -13.366 -2.214 1.00 84.88 86 LEU A N 1
ATOM 640 C CA . LEU A 1 86 ? 11.119 -13.455 -3.467 1.00 84.88 86 LEU A CA 1
ATOM 641 C C . LEU A 1 86 ? 11.779 -12.632 -4.581 1.00 84.88 86 LEU A C 1
ATOM 643 O O . LEU A 1 86 ? 11.855 -13.092 -5.717 1.00 84.88 86 LEU A O 1
ATOM 647 N N . THR A 1 87 ? 12.276 -11.437 -4.256 1.00 83.12 87 THR A N 1
ATOM 648 C CA . THR A 1 87 ? 12.952 -10.553 -5.214 1.00 83.12 87 THR A CA 1
ATOM 649 C C . THR A 1 87 ? 14.287 -11.138 -5.657 1.00 83.12 87 THR A C 1
ATOM 651 O O . THR A 1 87 ? 14.575 -11.113 -6.848 1.00 83.12 87 THR A O 1
ATOM 654 N N . GLU A 1 88 ? 15.054 -11.731 -4.739 1.00 83.56 88 GLU A N 1
ATOM 655 C CA . GLU A 1 88 ? 16.280 -12.478 -5.058 1.00 83.56 88 GLU A CA 1
ATOM 656 C C . GLU A 1 88 ? 16.003 -13.604 -6.065 1.00 83.56 88 GLU A C 1
ATOM 658 O O . GLU A 1 88 ? 16.666 -13.688 -7.095 1.00 83.56 88 GLU A O 1
ATOM 663 N N . ILE A 1 89 ? 14.964 -14.417 -5.840 1.00 85.19 89 ILE A N 1
ATOM 664 C CA . ILE A 1 89 ? 14.582 -15.508 -6.755 1.00 85.19 89 ILE A CA 1
ATOM 665 C C . ILE A 1 89 ? 14.152 -14.959 -8.123 1.00 85.19 89 ILE A C 1
ATOM 667 O O . ILE A 1 89 ? 14.575 -15.463 -9.164 1.00 85.19 89 ILE A O 1
ATOM 671 N N . LEU A 1 90 ? 13.316 -13.917 -8.139 1.00 77.00 90 LEU A N 1
ATOM 672 C CA . LEU A 1 90 ? 12.773 -13.348 -9.374 1.00 77.00 90 LEU A CA 1
ATOM 673 C C . LEU A 1 90 ? 13.847 -12.637 -10.211 1.00 77.00 90 LEU A C 1
ATOM 675 O O . LEU A 1 90 ? 13.819 -12.703 -11.443 1.00 77.00 90 LEU A O 1
ATOM 679 N N . LEU A 1 91 ? 14.785 -11.956 -9.546 1.00 75.06 91 LEU A N 1
ATOM 680 C CA . LEU A 1 91 ? 15.946 -11.350 -10.185 1.00 75.06 91 LEU A CA 1
ATOM 681 C C . LEU A 1 91 ? 16.901 -12.423 -10.683 1.00 75.06 91 LEU A C 1
ATOM 683 O O . LEU A 1 91 ? 17.308 -12.330 -11.828 1.00 75.06 91 LEU A O 1
ATOM 687 N N . ASN A 1 92 ? 17.201 -13.463 -9.904 1.00 72.38 92 ASN A N 1
ATOM 688 C CA . ASN A 1 92 ? 18.087 -14.544 -10.337 1.00 72.38 92 ASN A CA 1
ATOM 689 C C . ASN A 1 92 ? 17.567 -15.227 -11.618 1.00 72.38 92 ASN A C 1
ATOM 691 O O . ASN A 1 92 ? 18.316 -15.380 -12.577 1.00 72.38 92 ASN A O 1
ATOM 695 N N . VAL A 1 93 ? 16.257 -15.496 -11.703 1.00 66.44 93 VAL A N 1
ATOM 696 C CA . VAL A 1 93 ? 15.613 -16.061 -12.906 1.00 66.44 93 VAL A CA 1
ATOM 697 C C . VAL A 1 93 ? 15.728 -15.140 -14.129 1.00 66.44 93 VAL A C 1
ATOM 699 O O . VAL A 1 93 ? 15.973 -15.619 -15.236 1.00 66.44 93 VAL A O 1
ATOM 702 N N . LYS A 1 94 ? 15.574 -13.819 -13.966 1.00 56.78 94 LYS A N 1
ATOM 703 C CA . LYS A 1 94 ? 15.745 -12.861 -15.077 1.00 56.78 94 LYS A CA 1
ATOM 704 C C . LYS A 1 94 ? 17.215 -12.589 -15.410 1.00 56.78 94 LYS A C 1
ATOM 706 O O . LYS A 1 94 ? 17.536 -12.372 -16.573 1.00 56.78 94 LYS A O 1
ATOM 711 N N . VAL A 1 95 ? 18.102 -12.630 -14.420 1.00 55.66 95 VAL A N 1
ATOM 712 C CA . VAL A 1 95 ? 19.546 -12.400 -14.559 1.00 55.66 95 VAL A CA 1
ATOM 713 C C . VAL A 1 95 ? 20.223 -13.588 -15.248 1.00 55.66 95 VAL A C 1
ATOM 715 O O . VAL A 1 95 ? 21.056 -13.363 -16.120 1.00 55.66 95 VAL A O 1
ATOM 718 N N . SER A 1 96 ? 19.807 -14.836 -14.994 1.00 43.03 96 SER A N 1
ATOM 719 C CA . SER A 1 96 ? 20.284 -16.002 -15.760 1.00 43.03 96 SER A CA 1
ATOM 720 C C . SER A 1 96 ? 19.917 -15.953 -17.249 1.00 43.03 96 SER A C 1
ATOM 722 O O . SER A 1 96 ? 20.588 -16.592 -18.052 1.00 43.03 96 SER A O 1
ATOM 724 N N . ALA A 1 97 ? 18.899 -15.179 -17.643 1.00 53.50 97 ALA A N 1
ATOM 725 C CA . ALA A 1 97 ? 18.560 -14.942 -19.048 1.00 53.50 97 ALA A CA 1
ATOM 726 C C . ALA A 1 97 ? 19.287 -13.726 -19.668 1.00 53.50 97 ALA A C 1
ATOM 728 O O . ALA A 1 97 ? 19.140 -13.491 -20.866 1.00 53.50 97 ALA A O 1
ATOM 729 N N . GLN A 1 98 ? 20.059 -12.952 -18.887 1.00 45.16 98 GLN A N 1
ATOM 730 C CA . GLN A 1 98 ? 20.709 -11.712 -19.339 1.00 45.16 98 GLN A CA 1
ATOM 731 C C . GLN A 1 98 ? 22.244 -11.678 -19.194 1.00 45.16 98 GLN A C 1
ATOM 733 O O . GLN A 1 98 ? 22.841 -10.663 -19.551 1.00 45.16 98 GLN A O 1
ATOM 738 N N . VAL A 1 99 ? 22.891 -12.749 -18.716 1.00 39.69 99 VAL A N 1
ATOM 739 C CA . VAL A 1 99 ? 24.364 -12.864 -18.653 1.00 39.69 99 VAL A CA 1
ATOM 740 C C . VAL A 1 99 ? 24.890 -13.697 -19.832 1.00 39.69 99 VAL A C 1
ATOM 742 O O . VAL A 1 99 ? 24.823 -14.925 -19.774 1.00 39.69 99 VAL A O 1
ATOM 745 N N . PRO A 1 100 ? 25.448 -13.084 -20.893 1.00 42.50 100 PRO A N 1
ATOM 746 C CA . PRO A 1 100 ? 26.520 -13.700 -21.656 1.00 42.50 100 PRO A CA 1
ATOM 747 C C . PRO A 1 100 ? 27.841 -13.445 -20.910 1.00 42.50 100 PRO A C 1
ATOM 749 O O . PRO A 1 100 ? 28.185 -12.297 -20.622 1.00 42.50 100 PRO A O 1
ATOM 752 N N . VAL A 1 101 ? 28.533 -14.528 -20.544 1.00 50.22 101 VAL A N 1
ATOM 753 C CA . VAL A 1 101 ? 29.975 -14.517 -20.232 1.00 50.22 101 VAL A CA 1
ATOM 754 C C . VAL A 1 101 ? 30.786 -14.138 -21.464 1.00 50.22 101 VAL A C 1
ATOM 756 O O . VAL A 1 101 ? 30.361 -14.521 -22.579 1.00 50.22 101 VAL A O 1
#

Radius of gyration: 18.54 Å; Cα contacts (8 Å, |Δi|>4): 41; chains: 1; bounding box: 58×26×45 Å

Organism: Hymenolepis diminuta (NCBI:txid6216)

Foldseek 3Di:
DVPPPPQVVLQVVLVVLLVVLVVVLVPDPDPVVNCVSSVVSNVVSVVSNVVSVVVCLVPPDPPPSVVVVVVVVVVVVVVVVVVVVVVVVVCVVVVVVVDDD

Sequence (101 aa):
MVNRFGCRAVGMFGAILATVSMFISAFMPKIEWMIISYGIFAGAAFGFLHLPSIVCVSFYFDTKRALATGITTCGTPIGAIIFAPLTEILLNVKVSAQVPV

Secondary structure (DSSP, 8-state):
-TTSSHHHHHHHHHHHHHHHHHHHHHT---HHHHHHHHHHHHHHHHHHHHHHHHHHHHHH-SS-HHHHHHHHHTHHHHHHHHHHHHHHHHHHHHHTTT---

Mean predicted aligned error: 10.72 Å

Solvent-accessible surface area (backbone atoms only — not comparable to full-atom values): 5694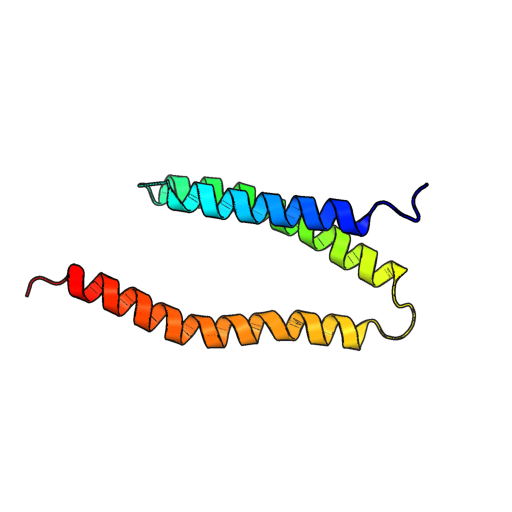 Å² total; per-residue (Å²): 126,79,90,79,59,61,47,65,55,37,42,49,51,16,52,50,36,44,51,51,31,53,56,54,47,76,72,50,95,46,70,73,62,34,51,56,51,39,48,54,36,42,53,50,17,50,54,40,41,48,53,29,53,56,51,46,52,67,74,74,35,97,84,55,50,69,62,59,53,48,62,58,58,55,46,59,60,54,50,49,64,56,45,53,62,50,48,53,54,57,46,49,62,54,46,71,74,68,64,84,130

InterPro domains:
  IPR011701 Major facilitator superfamily [PF07690] (1-91)
  IPR020846 Major facilitator superfamily domain [PS50850] (1-101)
  IPR036259 MFS transporter superfamily [G3DSA:1.20.1250.20] (1-100)
  IPR036259 MFS transporter superfamily [SSF103473] (2-92)
  IPR050327 Proton-linked Monocarboxylate Transporter [PTHR11360] (1-92)

pLDDT: mean 73.64, std 13.84, range [33.38, 91.62]